Protein AF-A0A660SPG1-F1 (afdb_monomer_lite)

InterPro domains:
  IPR023430 Peptidase HybD-like domain superfamily [G3DSA:3.40.50.1450] (9-128)
  IPR023430 Peptidase HybD-like domain superfamily [SSF53163] (10-114)

pLDDT: mean 87.52, std 13.02, range [47.16, 98.31]

Radius of gyration: 13.22 Å; chains: 1; bounding box: 31×31×32 Å

Secondary structure (DSSP, 8-state):
--GGGSS-SSEEEEEES-TTSTTTTHHHHHHHHHHHTT-EEEEEET-GGGGHHHHHTT--SEEEEEEEE-SSSSEEEESS--TT-TTSS-SS-HHHHHHHHHHHH---EEEEEEETT--HHHHHHHHHHHH-

Foldseek 3Di:
DAPQLPDWPAEAEEAEFDPVQQLWCLLVLLQVVVVVVVHHYDDCYQHSVVCLVVVLVSLTQEYEYGTAFDDPDQKDKDLDDDQPSPGGPHPDRPNVSSVVSCVRRVHRYIYIYGHSPDDSVSSVVVVVVNVD

Organism: NCBI:txid2052148

Structure (mmCIF, N/CA/C/O backbone):
data_AF-A0A660SPG1-F1
#
_entry.id   AF-A0A660SPG1-F1
#
loop_
_atom_site.group_PDB
_atom_site.id
_atom_site.type_symbol
_atom_site.label_atom_id
_atom_site.label_alt_id
_atom_site.label_comp_id
_atom_site.label_asym_id
_atom_site.label_entity_id
_atom_site.label_seq_id
_atom_site.pdbx_PDB_ins_code
_atom_site.Cartn_x
_atom_site.Cartn_y
_atom_site.Cartn_z
_atom_site.occupancy
_atom_site.B_iso_or_equiv
_atom_site.auth_seq_id
_atom_site.auth_comp_id
_atom_site.auth_asym_id
_atom_site.auth_atom_id
_atom_site.pdbx_PDB_model_num
ATOM 1 N N . MET A 1 1 ? 1.426 14.365 7.316 1.00 47.66 1 MET A N 1
ATOM 2 C CA . MET A 1 1 ? 0.862 13.106 6.814 1.00 47.66 1 MET A CA 1
ATOM 3 C C . MET A 1 1 ? -0.472 13.327 6.130 1.00 47.66 1 MET A C 1
ATOM 5 O O . MET A 1 1 ? -1.342 13.958 6.711 1.00 47.66 1 MET A O 1
ATOM 9 N N . SER A 1 2 ? -0.699 12.903 4.884 1.00 49.97 2 SER A N 1
ATOM 10 C CA . SER A 1 2 ? -2.036 13.079 4.287 1.00 49.97 2 SER A CA 1
ATOM 11 C C . SER A 1 2 ? -3.087 12.497 5.235 1.00 49.97 2 SER A C 1
ATOM 13 O O . SER A 1 2 ? -2.844 11.503 5.927 1.00 49.97 2 SER A O 1
ATOM 15 N N . LYS A 1 3 ? -4.255 13.146 5.328 1.00 58.44 3 LYS A N 1
ATOM 16 C CA . LYS A 1 3 ? -5.358 12.677 6.188 1.00 58.44 3 LYS A CA 1
ATOM 17 C C . LYS A 1 3 ? -5.739 11.214 5.910 1.00 58.44 3 LYS A C 1
ATOM 19 O O . LYS A 1 3 ? -6.290 10.573 6.792 1.00 58.44 3 LYS A O 1
ATOM 24 N N . LEU A 1 4 ? -5.431 10.706 4.715 1.00 64.56 4 LEU A N 1
ATOM 25 C CA . LEU A 1 4 ? -5.782 9.366 4.243 1.00 64.56 4 LEU A CA 1
ATOM 26 C C . LEU A 1 4 ? -4.999 8.240 4.929 1.00 64.56 4 LEU A C 1
ATOM 28 O O . LEU A 1 4 ? -5.514 7.132 5.001 1.00 64.56 4 LEU A O 1
ATOM 32 N N . LEU A 1 5 ? -3.796 8.514 5.447 1.00 71.00 5 LEU A N 1
ATOM 33 C CA . LEU A 1 5 ? -2.908 7.499 6.035 1.00 71.00 5 LEU A CA 1
ATOM 34 C C . LEU A 1 5 ? -2.664 7.709 7.545 1.00 71.00 5 LEU A C 1
ATOM 36 O O . LEU A 1 5 ? -1.782 7.079 8.120 1.00 71.00 5 LEU A O 1
ATOM 40 N N . ARG A 1 6 ? -3.416 8.606 8.208 1.00 74.00 6 ARG A N 1
ATOM 41 C CA . ARG A 1 6 ? -3.274 8.921 9.646 1.00 74.00 6 ARG A CA 1
ATOM 42 C C . ARG A 1 6 ? -4.387 8.323 10.502 1.00 74.00 6 ARG A C 1
ATOM 44 O O . ARG A 1 6 ? -5.516 8.201 10.054 1.00 74.00 6 ARG A O 1
ATOM 51 N N . GLY A 1 7 ? -4.079 8.104 11.782 1.00 80.12 7 GLY A N 1
ATOM 52 C CA . GLY A 1 7 ? -5.075 7.829 12.829 1.00 80.12 7 GLY A CA 1
ATOM 53 C C . GLY A 1 7 ? -5.488 6.364 12.957 1.00 80.12 7 GLY A C 1
ATOM 54 O O . GLY A 1 7 ? -6.259 6.031 13.853 1.00 80.12 7 GLY A O 1
ATOM 55 N N . TYR A 1 8 ? -4.938 5.505 12.103 1.00 89.88 8 TYR A N 1
ATOM 56 C CA . TYR A 1 8 ? -5.152 4.065 12.100 1.00 89.88 8 TYR A CA 1
ATOM 57 C C . TYR A 1 8 ? -4.144 3.380 13.026 1.00 89.88 8 TYR A C 1
ATOM 59 O O . TYR A 1 8 ? -2.949 3.674 12.991 1.00 89.88 8 TYR A O 1
ATOM 67 N N . LYS A 1 9 ? -4.636 2.497 13.889 1.00 92.94 9 LYS A N 1
ATOM 68 C CA . LYS A 1 9 ? -3.869 1.723 14.871 1.00 92.94 9 LYS A CA 1
ATOM 69 C C . LYS A 1 9 ? -3.302 0.438 14.277 1.00 92.94 9 LYS A C 1
ATOM 71 O O . LYS A 1 9 ? -2.315 -0.077 14.794 1.00 92.94 9 LYS A O 1
ATOM 76 N N . ARG A 1 10 ? -3.944 -0.110 13.244 1.00 95.69 10 ARG A N 1
ATOM 77 C CA . ARG A 1 10 ? -3.600 -1.388 12.608 1.00 95.69 10 ARG A CA 1
ATOM 78 C C . ARG A 1 10 ? -3.603 -1.254 11.078 1.00 95.69 10 ARG A C 1
ATOM 80 O O . ARG A 1 10 ? -4.316 -2.002 10.404 1.00 95.69 10 ARG A O 1
ATOM 87 N N . PRO A 1 11 ? -2.826 -0.315 10.506 1.00 96.69 11 PRO A N 1
ATOM 88 C CA . PRO A 1 11 ? -2.752 -0.176 9.064 1.00 96.69 11 PRO A CA 1
ATOM 89 C C . PRO A 1 11 ? -2.017 -1.374 8.446 1.00 96.69 11 PRO A C 1
ATOM 91 O O . PRO A 1 11 ? -0.929 -1.762 8.884 1.00 96.69 11 PRO A O 1
ATOM 94 N N . VAL A 1 12 ? -2.608 -1.959 7.407 1.00 98.31 12 VAL A N 1
ATOM 95 C CA . VAL A 1 12 ? -2.045 -3.093 6.667 1.00 98.31 12 VAL A CA 1
ATOM 96 C C . VAL A 1 12 ? -1.808 -2.695 5.217 1.00 98.31 12 VAL A C 1
ATOM 98 O O . VAL A 1 12 ? -2.648 -2.059 4.585 1.00 98.31 12 VAL A O 1
ATOM 101 N N . CYS A 1 13 ? -0.659 -3.085 4.681 1.00 97.69 13 CYS A N 1
ATOM 102 C CA . CYS A 1 13 ? -0.333 -2.953 3.270 1.00 97.69 13 CYS A CA 1
ATOM 103 C C . CYS A 1 13 ? -0.392 -4.334 2.605 1.00 97.69 13 CYS A C 1
ATOM 105 O O . CYS A 1 13 ? 0.271 -5.261 3.069 1.00 97.69 13 CYS A O 1
ATOM 107 N N . LEU A 1 14 ? -1.173 -4.474 1.534 1.00 97.12 14 LEU A N 1
ATOM 108 C CA . LEU A 1 14 ? -1.147 -5.634 0.645 1.00 97.12 14 LEU A CA 1
ATOM 109 C C . LEU A 1 14 ? -0.335 -5.251 -0.595 1.00 97.12 14 LEU A C 1
ATOM 111 O O . LEU A 1 14 ? -0.813 -4.498 -1.442 1.00 97.12 14 LEU A O 1
ATOM 115 N N . ALA A 1 15 ? 0.898 -5.742 -0.668 1.00 95.94 15 ALA A N 1
ATOM 116 C CA . ALA A 1 15 ? 1.857 -5.339 -1.684 1.00 95.94 15 ALA A CA 1
ATOM 117 C C . ALA A 1 15 ? 1.836 -6.298 -2.871 1.00 95.94 15 ALA A C 1
ATOM 119 O O . ALA A 1 15 ? 2.031 -7.505 -2.708 1.00 95.94 15 ALA A O 1
ATOM 120 N N . ILE A 1 16 ? 1.609 -5.745 -4.056 1.00 93.06 16 ILE A N 1
ATOM 121 C CA . ILE A 1 16 ? 1.500 -6.466 -5.318 1.00 93.06 16 ILE A CA 1
ATOM 122 C C . ILE A 1 16 ? 2.714 -6.112 -6.180 1.00 93.06 16 ILE A C 1
ATOM 124 O O . ILE A 1 16 ? 3.146 -4.956 -6.219 1.00 93.06 16 ILE A O 1
ATOM 128 N N . GLY A 1 17 ? 3.290 -7.122 -6.829 1.00 91.25 17 GLY A N 1
ATOM 129 C CA . GLY A 1 17 ? 4.425 -6.944 -7.730 1.00 91.25 17 GLY A CA 1
ATOM 130 C C . GLY A 1 17 ? 5.425 -8.094 -7.695 1.00 91.25 17 GLY A C 1
ATOM 131 O O . GLY A 1 17 ? 5.200 -9.132 -7.071 1.00 91.25 17 GLY A O 1
ATOM 132 N N . ASN A 1 18 ? 6.561 -7.900 -8.365 1.00 91.56 18 ASN A N 1
ATOM 133 C CA . ASN A 1 18 ? 7.642 -8.882 -8.431 1.00 91.56 18 ASN A CA 1
ATOM 134 C C . ASN A 1 18 ? 9.018 -8.205 -8.337 1.00 91.56 18 ASN A C 1
ATOM 136 O O . ASN A 1 18 ? 9.368 -7.398 -9.194 1.00 91.56 18 ASN A O 1
ATOM 140 N N . TRP A 1 19 ? 9.821 -8.569 -7.331 1.00 91.69 19 TRP A N 1
ATOM 141 C CA . TRP A 1 19 ? 11.183 -8.050 -7.139 1.00 91.69 19 TRP A CA 1
ATOM 142 C C . TRP A 1 19 ? 12.129 -8.366 -8.305 1.00 91.69 19 TRP A C 1
ATOM 144 O O . TRP A 1 19 ? 13.023 -7.572 -8.592 1.00 91.69 19 TRP A O 1
ATOM 154 N N . GLU A 1 20 ? 11.922 -9.487 -9.000 1.00 89.88 20 GLU A N 1
ATOM 155 C CA . GLU A 1 20 ? 12.755 -9.907 -10.134 1.00 89.88 20 GLU A CA 1
ATOM 156 C C . GLU A 1 20 ? 12.474 -9.095 -11.410 1.00 89.88 20 GLU A C 1
ATOM 158 O O . GLU A 1 20 ? 13.269 -9.102 -12.350 1.00 89.88 20 GLU A O 1
ATOM 163 N N . VAL A 1 21 ? 11.358 -8.359 -11.447 1.00 88.25 21 VAL A N 1
ATOM 164 C CA . VAL A 1 21 ? 10.937 -7.543 -12.589 1.00 88.25 21 VAL A CA 1
ATOM 165 C C . VAL A 1 21 ? 10.913 -6.082 -12.156 1.00 88.25 21 VAL A C 1
ATOM 167 O O . VAL A 1 21 ? 9.928 -5.588 -11.626 1.00 88.25 21 VAL A O 1
ATOM 170 N N . VAL A 1 22 ? 12.013 -5.367 -12.409 1.00 84.62 22 VAL A N 1
ATOM 171 C CA . VAL A 1 22 ? 12.250 -3.987 -11.934 1.00 84.62 22 VAL A CA 1
ATOM 172 C C . VAL A 1 22 ? 11.070 -3.013 -12.141 1.00 84.62 22 VAL A C 1
ATOM 174 O O . VAL A 1 22 ? 10.784 -2.234 -11.235 1.00 84.62 22 VAL A O 1
ATOM 177 N N . PRO A 1 23 ? 10.358 -2.993 -13.284 1.00 85.94 23 PRO A N 1
ATOM 178 C CA . PRO A 1 23 ? 9.182 -2.131 -13.421 1.00 85.94 23 PRO A CA 1
ATOM 179 C C . PRO A 1 23 ? 8.018 -2.520 -12.496 1.00 85.94 23 PRO A C 1
ATOM 181 O O . PRO A 1 23 ? 7.279 -1.650 -12.045 1.00 85.94 23 PRO A O 1
ATOM 184 N N . ASP A 1 24 ? 7.869 -3.807 -12.196 1.00 85.38 24 ASP A N 1
ATOM 185 C CA . ASP A 1 24 ? 6.781 -4.354 -11.385 1.00 85.38 24 ASP A CA 1
ATOM 186 C C . ASP A 1 24 ? 7.146 -4.383 -9.886 1.00 85.38 24 ASP A C 1
ATOM 188 O O . ASP A 1 24 ? 6.284 -4.601 -9.038 1.00 85.38 24 ASP A O 1
ATOM 192 N N . SER A 1 25 ? 8.404 -4.104 -9.521 1.00 92.12 25 SER A N 1
ATOM 193 C CA . SER A 1 25 ? 8.839 -3.993 -8.123 1.00 92.12 25 SER A CA 1
ATOM 194 C C . SER A 1 25 ? 8.499 -2.644 -7.480 1.00 92.12 25 SER A C 1
ATOM 196 O O . SER A 1 25 ? 8.628 -2.494 -6.268 1.00 92.12 25 SER A O 1
ATOM 198 N N . ARG A 1 26 ? 8.023 -1.651 -8.247 1.00 94.19 26 ARG A N 1
ATOM 199 C CA . ARG A 1 26 ? 7.742 -0.293 -7.734 1.00 94.19 26 ARG A CA 1
ATOM 200 C C . ARG A 1 26 ? 6.648 -0.268 -6.668 1.00 94.19 26 ARG A C 1
ATOM 202 O O . ARG A 1 26 ? 6.793 0.431 -5.666 1.00 94.19 26 ARG A O 1
ATOM 209 N N . GLY A 1 27 ? 5.604 -1.082 -6.834 1.00 92.75 27 GLY A N 1
ATOM 210 C CA . GLY A 1 27 ? 4.580 -1.286 -5.805 1.00 92.75 27 GLY A CA 1
ATOM 211 C C . GLY A 1 27 ? 5.139 -1.915 -4.523 1.00 92.75 27 GLY A C 1
ATOM 212 O O . GLY A 1 27 ? 4.707 -1.565 -3.422 1.00 92.75 27 GLY A O 1
ATOM 213 N N . LEU A 1 28 ? 6.145 -2.785 -4.651 1.00 95.38 28 LEU A N 1
ATOM 214 C CA . LEU A 1 28 ? 6.825 -3.416 -3.520 1.00 95.38 28 LEU A CA 1
ATOM 215 C C . LEU A 1 28 ? 7.787 -2.448 -2.813 1.00 95.38 28 LEU A C 1
ATOM 217 O O . LEU A 1 28 ? 7.804 -2.396 -1.586 1.00 95.38 28 LEU A O 1
ATOM 221 N N . TYR A 1 29 ? 8.523 -1.616 -3.558 1.00 96.50 29 TYR A N 1
ATOM 222 C CA . TYR A 1 29 ? 9.358 -0.554 -2.980 1.00 96.50 29 TYR A CA 1
ATOM 223 C C . TYR A 1 29 ? 8.516 0.426 -2.152 1.00 96.50 29 TYR A C 1
ATOM 225 O O . TYR A 1 29 ? 8.840 0.721 -1.001 1.00 96.50 29 TYR A O 1
ATOM 233 N N . LEU A 1 30 ? 7.372 0.864 -2.689 1.00 95.88 30 LEU A N 1
ATOM 234 C CA . LEU A 1 30 ? 6.418 1.683 -1.944 1.00 95.88 30 LEU A CA 1
ATOM 235 C C . LEU A 1 30 ? 5.945 0.986 -0.655 1.00 95.88 30 LEU A C 1
ATOM 237 O O . LEU A 1 30 ? 5.840 1.627 0.392 1.00 95.88 30 LEU A O 1
ATOM 241 N N . ALA A 1 31 ? 5.679 -0.322 -0.706 1.00 96.69 31 ALA A N 1
ATOM 242 C CA . ALA A 1 31 ? 5.276 -1.082 0.472 1.00 96.69 31 ALA A CA 1
ATOM 243 C C . ALA A 1 31 ? 6.365 -1.121 1.553 1.00 96.69 31 ALA A C 1
ATOM 245 O O . ALA A 1 31 ? 6.037 -0.973 2.730 1.00 96.69 31 ALA A O 1
ATOM 246 N N . GLN A 1 32 ? 7.642 -1.248 1.175 1.00 96.62 32 GLN A N 1
ATOM 247 C CA . GLN A 1 32 ? 8.759 -1.164 2.123 1.00 96.62 32 GLN A CA 1
ATOM 248 C C . GLN A 1 32 ? 8.787 0.191 2.835 1.00 96.62 32 GLN A C 1
ATOM 250 O O . GLN A 1 32 ? 8.921 0.246 4.056 1.00 96.62 32 GLN A O 1
ATOM 255 N N . ARG A 1 33 ? 8.565 1.291 2.107 1.00 95.62 33 ARG A N 1
ATOM 256 C CA . ARG A 1 33 ? 8.496 2.625 2.722 1.00 95.62 33 ARG A CA 1
ATOM 257 C C . ARG A 1 33 ? 7.282 2.785 3.639 1.00 95.62 33 ARG A C 1
ATOM 259 O O . ARG A 1 33 ? 7.385 3.391 4.700 1.00 95.62 33 ARG A O 1
ATOM 266 N N . LEU A 1 34 ? 6.135 2.198 3.293 1.00 94.38 34 LEU A N 1
ATOM 267 C CA . LEU A 1 34 ? 4.978 2.150 4.199 1.00 94.38 34 LEU A CA 1
ATOM 268 C C . LEU A 1 34 ? 5.269 1.322 5.461 1.00 94.38 34 LEU A C 1
ATOM 270 O O . LEU A 1 34 ? 4.781 1.669 6.538 1.00 94.38 34 LEU A O 1
ATOM 274 N N . GLN A 1 35 ? 6.079 0.265 5.362 1.00 95.62 35 GLN A N 1
ATOM 275 C CA . GLN A 1 35 ? 6.505 -0.524 6.520 1.00 95.62 35 GLN A CA 1
ATOM 276 C C . GLN A 1 35 ? 7.272 0.326 7.536 1.00 95.62 35 GLN A C 1
ATOM 278 O O . GLN A 1 35 ? 6.999 0.248 8.733 1.00 95.62 35 GLN A O 1
ATOM 283 N N . GLU A 1 36 ? 8.182 1.179 7.059 1.00 93.69 36 GLU A N 1
ATOM 284 C CA . GLU A 1 36 ? 8.931 2.131 7.894 1.00 93.69 36 GLU A CA 1
ATOM 285 C C . GLU A 1 36 ? 8.008 3.143 8.596 1.00 93.69 36 GLU A C 1
ATOM 287 O O . GLU A 1 36 ? 8.324 3.629 9.680 1.00 93.69 36 GLU A O 1
ATOM 292 N N . LEU A 1 37 ? 6.827 3.405 8.026 1.00 90.19 37 LEU A N 1
ATOM 293 C CA . LEU A 1 37 ? 5.777 4.249 8.606 1.00 90.19 37 LEU A CA 1
ATOM 294 C C . LEU A 1 37 ? 4.813 3.490 9.539 1.00 90.19 37 LEU A C 1
ATOM 296 O O . LEU A 1 37 ? 3.814 4.057 9.983 1.00 90.19 37 LEU A O 1
ATOM 300 N N . GLY A 1 38 ? 5.100 2.223 9.850 1.00 92.88 38 GLY A N 1
ATOM 301 C CA . GLY A 1 38 ? 4.345 1.416 10.812 1.00 92.88 38 GLY A CA 1
ATOM 302 C C . GLY A 1 38 ? 3.246 0.540 10.209 1.00 92.88 38 GLY A C 1
ATOM 303 O O . GLY A 1 38 ? 2.462 -0.043 10.958 1.00 92.88 38 GLY A O 1
ATOM 304 N N . PHE A 1 39 ? 3.171 0.414 8.881 1.00 96.06 39 PHE A N 1
ATOM 305 C CA . PHE A 1 39 ? 2.245 -0.523 8.244 1.00 96.06 39 PHE A CA 1
ATOM 306 C C . PHE A 1 39 ? 2.730 -1.961 8.419 1.00 96.06 39 PHE A C 1
ATOM 308 O O . PHE A 1 39 ? 3.909 -2.271 8.238 1.00 96.06 39 PHE A O 1
ATOM 315 N N . LYS A 1 40 ? 1.802 -2.884 8.678 1.00 97.62 40 LYS A N 1
ATOM 316 C CA . LYS A 1 40 ? 2.094 -4.312 8.539 1.00 97.62 40 LYS A CA 1
ATOM 317 C C . LYS A 1 40 ? 1.999 -4.698 7.066 1.00 97.62 40 LYS A C 1
ATOM 319 O O . LYS A 1 40 ? 0.921 -4.624 6.485 1.00 97.62 40 LYS A O 1
ATOM 324 N N . VAL A 1 41 ? 3.113 -5.109 6.465 1.00 98.12 41 VAL A N 1
ATOM 325 C CA . VAL A 1 41 ? 3.170 -5.472 5.042 1.00 98.12 41 VAL A CA 1
ATOM 326 C C . VAL A 1 41 ? 2.899 -6.961 4.837 1.00 98.12 41 VAL A C 1
ATOM 328 O O . VAL A 1 41 ? 3.455 -7.822 5.523 1.00 98.12 41 VAL A O 1
ATOM 331 N N . VAL A 1 42 ? 2.039 -7.259 3.868 1.00 97.94 42 VAL A N 1
ATOM 332 C CA . VAL A 1 42 ? 1.806 -8.585 3.303 1.00 97.94 42 VAL A CA 1
ATOM 333 C C . VAL A 1 42 ? 2.210 -8.530 1.833 1.00 97.94 42 VAL A C 1
ATOM 335 O O . VAL A 1 42 ? 1.466 -8.012 1.007 1.00 97.94 42 VAL A O 1
ATOM 338 N N . GLU A 1 43 ? 3.391 -9.055 1.509 1.00 96.25 43 GLU A N 1
ATOM 339 C CA . GLU A 1 43 ? 3.815 -9.228 0.116 1.00 96.25 43 GLU A CA 1
ATOM 340 C C . GLU A 1 43 ? 3.037 -10.386 -0.514 1.00 96.25 43 GLU A C 1
ATOM 342 O O . GLU A 1 43 ? 3.145 -11.535 -0.080 1.00 96.25 43 GLU A O 1
ATOM 347 N N . ALA A 1 44 ? 2.215 -10.056 -1.507 1.00 92.88 44 ALA A N 1
ATOM 348 C CA . ALA A 1 44 ? 1.303 -10.968 -2.190 1.00 92.88 44 ALA A CA 1
ATOM 349 C C . ALA A 1 44 ? 1.864 -11.493 -3.523 1.00 92.88 44 ALA A C 1
ATOM 351 O O . ALA A 1 44 ? 1.263 -12.358 -4.166 1.00 92.88 44 ALA A O 1
ATOM 352 N N . GLY A 1 45 ? 3.014 -10.960 -3.946 1.00 90.12 45 GLY A N 1
ATOM 353 C CA . GLY A 1 45 ? 3.621 -11.279 -5.228 1.00 90.12 45 GLY A CA 1
ATOM 354 C C . GLY A 1 45 ? 2.662 -10.980 -6.379 1.00 90.12 45 GLY A C 1
ATOM 355 O O . GLY A 1 45 ? 2.047 -9.913 -6.430 1.00 90.12 45 GLY A O 1
ATOM 356 N N . LEU A 1 46 ? 2.507 -11.961 -7.273 1.00 85.88 46 LEU A N 1
ATOM 357 C CA . LEU A 1 46 ? 1.635 -11.853 -8.442 1.00 85.88 46 LEU A CA 1
ATOM 358 C C . LEU A 1 46 ? 0.184 -12.316 -8.212 1.00 85.88 46 LEU A C 1
ATOM 360 O O . LEU A 1 46 ? -0.632 -12.222 -9.127 1.00 85.88 46 LEU A O 1
ATOM 364 N N . TYR A 1 47 ? -0.133 -12.847 -7.030 1.00 89.38 47 TYR A N 1
ATOM 365 C CA . TYR A 1 47 ? -1.409 -13.521 -6.763 1.00 89.38 47 TYR A CA 1
ATOM 366 C C . TYR A 1 47 ? -2.015 -13.032 -5.440 1.00 89.38 47 TYR A C 1
ATOM 368 O O . TYR A 1 47 ? -2.038 -13.774 -4.450 1.00 89.38 47 TYR A O 1
ATOM 376 N N . PRO A 1 48 ? -2.472 -11.766 -5.376 1.00 90.38 48 PRO A N 1
ATOM 377 C CA . PRO A 1 48 ? -2.994 -11.166 -4.150 1.00 90.38 48 PRO A CA 1
ATOM 378 C C . PRO A 1 48 ? -4.190 -11.901 -3.538 1.00 90.38 48 PRO A C 1
ATOM 380 O O . PRO A 1 48 ? -4.357 -11.882 -2.317 1.00 90.38 48 PRO A O 1
ATOM 383 N N . GLU A 1 49 ? -4.988 -12.593 -4.349 1.00 90.44 49 GLU A N 1
ATOM 384 C CA . GLU A 1 49 ? -6.123 -13.413 -3.924 1.00 90.44 49 GLU A CA 1
ATOM 385 C C . GLU A 1 49 ? -5.738 -14.486 -2.892 1.00 90.44 49 GLU A C 1
ATOM 387 O O . GLU A 1 49 ? -6.508 -14.760 -1.971 1.00 90.44 49 GLU A O 1
ATOM 392 N N . ASN A 1 50 ? -4.512 -15.013 -2.968 1.00 93.62 50 ASN A N 1
ATOM 393 C CA . ASN A 1 50 ? -4.012 -16.043 -2.053 1.00 93.62 50 ASN A CA 1
ATOM 394 C C . ASN A 1 50 ? -3.698 -15.502 -0.649 1.00 93.62 50 ASN A C 1
ATOM 396 O O . ASN A 1 50 ? -3.459 -16.273 0.281 1.00 93.62 50 ASN A O 1
ATOM 400 N N . TYR A 1 51 ? -3.695 -14.178 -0.479 1.00 95.81 51 TYR A N 1
ATOM 401 C CA . TYR A 1 51 ? -3.292 -13.506 0.754 1.00 95.81 51 TYR A CA 1
ATOM 402 C C . TYR A 1 51 ? -4.424 -12.706 1.403 1.00 95.81 51 TYR A C 1
ATOM 404 O O . TYR A 1 51 ? -4.220 -12.122 2.470 1.00 95.81 51 TYR A O 1
ATOM 412 N N . LEU A 1 52 ? -5.628 -12.703 0.823 1.00 94.69 52 LEU A N 1
ATOM 413 C CA . LEU A 1 52 ? -6.749 -11.913 1.340 1.00 94.69 52 LEU A CA 1
ATOM 414 C C . LEU A 1 52 ? -7.137 -12.326 2.761 1.00 94.69 52 LEU A C 1
ATOM 416 O O . LEU A 1 52 ? -7.236 -11.468 3.633 1.00 94.69 52 LEU A O 1
ATOM 420 N N . GLU A 1 53 ? -7.259 -13.627 3.042 1.00 97.00 53 GLU A N 1
ATOM 421 C CA . GLU A 1 53 ? -7.576 -14.096 4.400 1.00 97.00 53 GLU A CA 1
ATOM 422 C C . GLU A 1 53 ? -6.470 -13.770 5.404 1.00 97.00 53 GLU A C 1
ATOM 424 O O . GLU A 1 53 ? -6.753 -13.489 6.569 1.00 97.00 53 GLU A O 1
ATOM 429 N N . LYS A 1 54 ? -5.210 -13.737 4.955 1.00 97.50 54 LYS A N 1
ATOM 430 C CA . LYS A 1 54 ? -4.097 -13.294 5.796 1.00 97.50 54 LYS A CA 1
ATOM 431 C C . LYS A 1 54 ? -4.266 -11.827 6.172 1.00 97.50 54 LYS A C 1
ATOM 433 O O . LYS A 1 54 ? -4.084 -11.509 7.338 1.00 97.50 54 LYS A O 1
ATOM 438 N N . VAL A 1 55 ? -4.632 -10.956 5.229 1.00 97.81 55 VAL A N 1
ATOM 439 C CA . VAL A 1 55 ? -4.927 -9.538 5.505 1.00 97.81 55 VAL A CA 1
ATO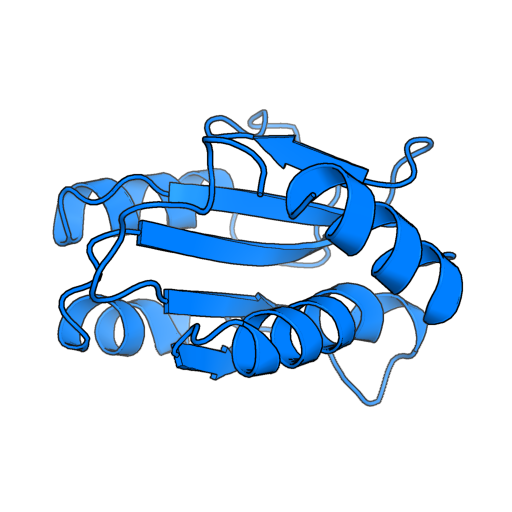M 440 C C . VAL A 1 55 ? -6.120 -9.401 6.449 1.00 97.81 55 VAL A C 1
ATOM 442 O O . VAL A 1 55 ? -6.028 -8.669 7.428 1.00 97.81 55 VAL A O 1
ATOM 445 N N . VAL A 1 56 ? -7.209 -10.136 6.206 1.00 97.69 56 VAL A N 1
ATOM 446 C CA . VAL A 1 56 ? -8.411 -10.124 7.059 1.00 97.69 56 VAL A CA 1
ATOM 447 C C . VAL A 1 56 ? -8.076 -10.534 8.495 1.00 97.69 56 VAL A C 1
ATOM 449 O O . VAL A 1 56 ? -8.486 -9.861 9.437 1.00 97.69 56 VAL A O 1
ATOM 452 N N . GLY A 1 57 ? -7.273 -11.586 8.678 1.00 97.75 57 GLY A N 1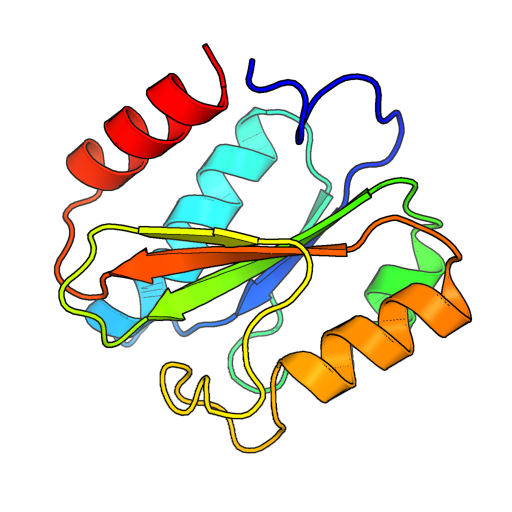
ATOM 453 C CA . GLY A 1 57 ? -6.858 -12.075 9.997 1.00 97.75 57 GLY A CA 1
ATOM 454 C C . GLY A 1 57 ? -5.969 -11.113 10.794 1.00 97.75 57 GLY A C 1
ATOM 455 O O . GLY A 1 57 ? -5.747 -11.337 11.982 1.00 97.75 57 GLY A O 1
ATOM 456 N N . LEU A 1 58 ? -5.464 -10.040 10.174 1.00 97.56 58 LEU A N 1
ATOM 457 C CA . LEU A 1 58 ? -4.746 -8.969 10.872 1.00 97.5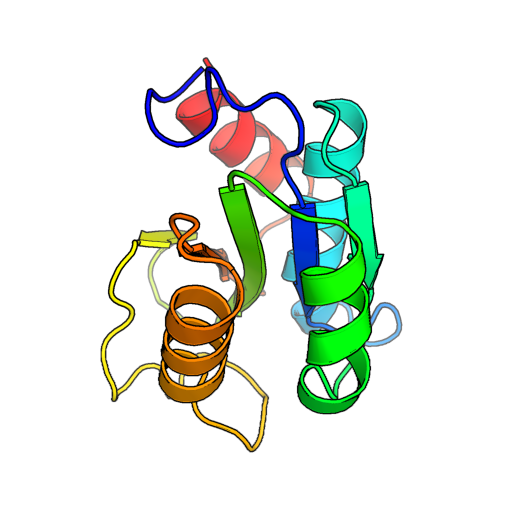6 58 LEU A CA 1
ATOM 458 C C . LEU A 1 58 ? -5.676 -7.950 11.535 1.00 97.56 58 LEU A C 1
ATOM 460 O O . LEU A 1 58 ? -5.176 -7.085 12.252 1.00 97.56 58 LEU A O 1
ATOM 464 N N . ASP A 1 59 ? -6.987 -8.062 11.302 1.00 97.00 59 ASP A N 1
ATOM 465 C CA . ASP A 1 59 ? -8.012 -7.137 11.789 1.00 97.00 59 ASP A CA 1
ATOM 466 C C . ASP A 1 59 ? -7.637 -5.664 11.495 1.00 97.00 59 ASP A C 1
ATOM 468 O O . ASP A 1 59 ? -7.446 -4.858 12.409 1.00 97.00 59 ASP A O 1
ATOM 472 N N . PRO A 1 60 ? -7.414 -5.308 10.214 1.00 97.44 60 PRO A N 1
ATOM 473 C CA . PRO A 1 60 ? -6.952 -3.978 9.844 1.00 97.44 60 PRO A CA 1
ATOM 474 C C . PRO A 1 60 ? -8.026 -2.923 10.096 1.00 97.44 60 PRO A C 1
ATOM 476 O O . PRO A 1 60 ? -9.207 -3.166 9.874 1.00 97.44 60 PRO A O 1
ATOM 479 N N . ASP A 1 61 ? -7.612 -1.717 10.475 1.00 96.25 61 ASP A N 1
ATOM 480 C CA . ASP A 1 61 ? -8.479 -0.527 10.460 1.00 96.25 61 ASP A CA 1
ATOM 481 C C . ASP A 1 61 ? -8.206 0.399 9.262 1.00 96.25 61 ASP A C 1
ATOM 483 O O . ASP A 1 61 ? -8.967 1.332 9.020 1.00 96.25 61 ASP A O 1
ATOM 487 N N . LEU A 1 62 ? -7.174 0.093 8.473 1.00 95.81 62 LEU A N 1
ATOM 488 C CA . LEU A 1 62 ? -6.915 0.620 7.136 1.00 95.81 62 LEU A CA 1
ATOM 489 C C . LEU A 1 62 ? -6.210 -0.450 6.309 1.00 95.81 62 LEU A C 1
ATOM 491 O O . LEU A 1 62 ? -5.291 -1.107 6.799 1.00 95.81 62 LEU A O 1
ATOM 495 N N . ILE A 1 63 ? -6.580 -0.564 5.035 1.00 97.25 63 ILE A N 1
ATOM 496 C CA . ILE A 1 63 ? -5.848 -1.378 4.067 1.00 97.25 63 ILE A CA 1
ATOM 497 C C . ILE A 1 63 ? -5.365 -0.496 2.917 1.00 97.25 63 ILE A C 1
ATOM 499 O O . ILE A 1 63 ? -6.140 0.270 2.345 1.00 97.25 63 ILE A O 1
ATOM 503 N N . VAL A 1 64 ? -4.093 -0.629 2.550 1.00 95.88 64 VAL A N 1
ATOM 504 C CA . VAL A 1 64 ? -3.506 -0.008 1.357 1.00 95.88 64 VAL A CA 1
ATOM 505 C C . VAL A 1 64 ? -3.017 -1.111 0.427 1.00 95.88 64 VAL A C 1
ATOM 507 O O . VAL A 1 64 ? -2.171 -1.909 0.808 1.00 95.88 64 VAL A O 1
ATOM 510 N N . LEU A 1 65 ? -3.554 -1.172 -0.787 1.00 95.06 65 LEU A N 1
ATOM 511 C CA . LEU A 1 65 ? -3.035 -2.017 -1.855 1.00 95.06 65 LEU A CA 1
ATOM 512 C C . LEU A 1 65 ? -1.994 -1.212 -2.620 1.00 95.06 65 LEU A C 1
ATOM 514 O O . LEU A 1 65 ? -2.323 -0.130 -3.110 1.00 95.06 65 LEU A O 1
ATOM 518 N N . THR A 1 66 ? -0.776 -1.726 -2.745 1.00 94.62 66 THR A N 1
ATOM 519 C CA . THR A 1 66 ? 0.262 -1.101 -3.573 1.00 94.62 66 THR A CA 1
ATOM 520 C C . THR A 1 66 ? 0.528 -1.941 -4.806 1.00 94.62 66 THR A C 1
ATOM 522 O O . THR A 1 66 ? 0.554 -3.164 -4.723 1.00 94.62 66 THR A O 1
ATOM 525 N N . ASP A 1 67 ? 0.713 -1.286 -5.948 1.00 92.12 67 ASP A N 1
ATOM 526 C CA . ASP A 1 67 ? 1.020 -1.948 -7.217 1.00 92.12 67 ASP A CA 1
ATOM 527 C C . ASP A 1 67 ? 1.819 -1.005 -8.127 1.00 92.12 67 ASP A C 1
ATOM 529 O O . ASP A 1 67 ? 1.744 0.226 -8.003 1.00 92.12 67 ASP A O 1
ATOM 533 N N . ALA A 1 68 ? 2.576 -1.580 -9.054 1.00 91.50 68 ALA A N 1
ATOM 534 C CA . ALA A 1 68 ? 3.120 -0.840 -10.176 1.00 91.50 68 ALA A CA 1
ATOM 535 C C . ALA A 1 68 ? 2.015 -0.599 -11.214 1.00 91.50 68 ALA A C 1
ATOM 537 O O . ALA A 1 68 ? 1.268 -1.501 -11.585 1.00 91.50 68 ALA A O 1
ATOM 538 N N . ILE A 1 69 ? 1.918 0.629 -11.719 1.00 88.88 69 ILE A N 1
ATOM 539 C CA . ILE A 1 69 ? 0.873 1.019 -12.665 1.00 88.88 69 ILE A CA 1
ATOM 540 C C . ILE A 1 69 ? 1.431 1.439 -14.021 1.00 88.88 69 ILE A C 1
ATOM 542 O O . ILE A 1 69 ? 2.482 2.077 -14.125 1.00 88.88 69 ILE A O 1
ATOM 546 N N . ARG A 1 70 ? 0.680 1.118 -15.078 1.00 86.88 70 ARG A N 1
ATOM 547 C CA . ARG A 1 70 ? 0.859 1.664 -16.432 1.00 86.88 70 ARG A CA 1
ATOM 548 C C . ARG A 1 70 ? -0.049 2.880 -16.626 1.00 86.88 70 ARG A C 1
ATOM 550 O O . ARG A 1 70 ? -1.214 2.735 -16.978 1.00 86.88 70 ARG A O 1
ATOM 557 N N . SER A 1 71 ? 0.473 4.068 -16.353 1.00 84.31 71 SER A N 1
ATOM 558 C CA . SER A 1 71 ? -0.271 5.332 -16.400 1.00 84.31 71 SER A CA 1
ATOM 559 C C . SER A 1 71 ? 0.648 6.460 -16.861 1.00 84.31 71 SER A C 1
ATOM 561 O O . SER A 1 71 ? 1.856 6.354 -16.691 1.00 84.31 71 SER A O 1
ATOM 563 N N . ASP A 1 72 ? 0.092 7.552 -17.382 1.00 86.06 72 ASP A N 1
ATOM 564 C CA . ASP A 1 72 ? 0.852 8.789 -17.633 1.00 86.06 72 ASP A CA 1
ATOM 565 C C . ASP A 1 72 ? 1.033 9.626 -16.355 1.00 86.06 72 ASP A C 1
ATOM 567 O O . ASP A 1 72 ? 1.775 10.603 -16.332 1.00 86.06 72 ASP A O 1
ATOM 571 N N . ARG A 1 73 ? 0.334 9.262 -15.273 1.00 89.19 73 ARG A N 1
ATOM 572 C CA . ARG A 1 73 ? 0.488 9.884 -13.953 1.00 89.19 73 ARG A CA 1
ATOM 573 C C . ARG A 1 73 ? 1.586 9.182 -13.168 1.00 89.19 73 ARG A C 1
ATOM 575 O O . ARG A 1 73 ? 1.682 7.959 -13.231 1.00 89.19 73 ARG A O 1
ATOM 582 N N . ASP A 1 74 ? 2.305 9.936 -12.341 1.00 93.25 74 ASP A N 1
ATOM 583 C CA . ASP A 1 74 ? 3.320 9.387 -11.432 1.00 93.25 74 ASP A CA 1
ATOM 584 C C . ASP A 1 74 ? 2.718 8.411 -10.414 1.00 93.25 74 ASP A C 1
ATOM 586 O O . ASP A 1 74 ? 3.293 7.369 -10.114 1.00 93.25 74 ASP A O 1
ATOM 590 N N . PHE A 1 75 ? 1.534 8.725 -9.886 1.00 92.50 75 PHE A N 1
ATOM 591 C CA . PHE A 1 75 ? 0.848 7.874 -8.920 1.00 92.50 75 PHE A CA 1
ATOM 592 C C . PHE A 1 75 ? -0.673 8.026 -8.989 1.00 92.50 75 PHE A C 1
ATOM 594 O O . PHE A 1 75 ? -1.212 9.007 -9.513 1.00 92.50 75 PHE A O 1
ATOM 601 N N . ILE A 1 76 ? -1.367 7.045 -8.420 1.00 90.19 76 ILE A N 1
ATOM 602 C CA . ILE A 1 76 ? -2.809 7.039 -8.183 1.00 90.19 76 ILE A CA 1
ATOM 603 C C . ILE A 1 76 ? -3.021 6.666 -6.719 1.00 90.19 76 ILE A C 1
ATOM 605 O O . ILE A 1 76 ? -2.588 5.601 -6.294 1.00 90.19 76 ILE A O 1
ATOM 609 N N . LEU A 1 77 ? -3.721 7.514 -5.967 1.00 90.69 77 LEU A N 1
ATOM 610 C CA . LEU A 1 77 ? -4.177 7.217 -4.609 1.00 90.69 77 LEU A CA 1
ATOM 611 C C . LEU A 1 77 ? -5.695 7.402 -4.548 1.00 90.69 77 LEU A C 1
ATOM 613 O O . LEU A 1 77 ? -6.183 8.523 -4.688 1.00 90.69 77 LEU A O 1
ATOM 617 N N . THR A 1 78 ? -6.452 6.316 -4.388 1.00 87.81 78 THR A N 1
ATOM 618 C CA . THR A 1 78 ? -7.924 6.363 -4.454 1.00 87.81 78 THR A CA 1
ATOM 619 C C . THR A 1 78 ? -8.593 5.265 -3.632 1.00 87.81 78 THR A C 1
ATOM 621 O O . THR A 1 78 ? -8.051 4.178 -3.461 1.00 87.81 78 THR A O 1
ATOM 624 N N . THR A 1 79 ? -9.809 5.526 -3.153 1.00 85.44 79 THR A N 1
ATOM 625 C CA . THR A 1 79 ? -10.717 4.509 -2.599 1.00 85.44 79 THR A CA 1
ATOM 626 C C . THR A 1 79 ? -11.524 3.800 -3.694 1.00 85.44 79 THR A C 1
ATOM 628 O O . THR A 1 79 ? -12.065 2.722 -3.471 1.00 85.44 79 THR A O 1
ATOM 631 N N . SER A 1 80 ? -11.645 4.367 -4.884 1.00 75.94 80 SER A N 1
ATOM 632 C CA . SER A 1 80 ? -12.447 3.796 -5.967 1.00 75.94 80 SER A CA 1
ATOM 633 C C . SER A 1 80 ? -11.622 3.782 -7.246 1.00 75.94 80 SER A C 1
ATOM 635 O O . SER A 1 80 ? -11.763 4.695 -8.066 1.00 75.94 80 SER A O 1
ATOM 637 N N . PRO A 1 81 ? -10.712 2.806 -7.417 1.00 69.38 81 PRO A N 1
ATOM 638 C CA . PRO A 1 81 ? -10.103 2.603 -8.721 1.00 69.38 81 PRO A CA 1
ATOM 639 C C . PRO A 1 81 ? -11.217 2.271 -9.715 1.00 69.38 81 PRO A C 1
ATOM 641 O O . PRO A 1 81 ? -12.144 1.522 -9.395 1.00 69.38 81 PRO A O 1
ATOM 644 N N . SER A 1 82 ? -11.177 2.890 -10.894 1.00 63.44 82 SER A N 1
ATOM 645 C CA . SER A 1 82 ? -12.149 2.608 -11.948 1.00 63.44 82 SER A CA 1
ATOM 646 C C . SER A 1 82 ? -12.110 1.118 -12.304 1.00 63.44 82 SER A C 1
ATOM 648 O O . SER A 1 82 ? -11.068 0.471 -12.201 1.00 63.44 82 SER A O 1
ATOM 650 N N . ARG A 1 83 ? -13.242 0.555 -12.751 1.00 53.38 83 ARG A N 1
ATOM 651 C CA . ARG A 1 83 ? -13.271 -0.822 -13.289 1.00 53.38 83 ARG A CA 1
ATOM 652 C C . ARG A 1 83 ? -12.288 -1.005 -14.450 1.00 53.38 83 ARG A C 1
ATOM 654 O O . ARG A 1 83 ? -11.737 -2.086 -14.604 1.00 53.38 83 ARG A O 1
ATOM 661 N N . ASP A 1 84 ? -12.011 0.078 -15.175 1.00 47.16 84 ASP A N 1
ATOM 662 C CA . ASP A 1 84 ? -11.009 0.165 -16.241 1.00 47.16 84 ASP A CA 1
ATOM 663 C C . ASP A 1 84 ? -9.577 0.375 -15.727 1.00 47.16 84 ASP A C 1
ATOM 665 O O . ASP A 1 84 ? -8.702 0.800 -16.478 1.00 47.16 84 ASP A O 1
ATOM 669 N N . CYS A 1 85 ? -9.279 0.081 -14.458 1.00 51.50 85 CYS A N 1
ATOM 670 C CA . CYS A 1 85 ? -7.901 -0.109 -14.017 1.00 51.50 85 CYS A CA 1
ATOM 671 C C . CYS A 1 85 ? -7.319 -1.406 -14.621 1.00 51.50 85 CYS A C 1
ATOM 673 O O . CYS A 1 85 ? -6.770 -2.240 -13.912 1.00 51.50 85 CYS A O 1
ATOM 675 N N . SER A 1 86 ? -7.321 -1.525 -15.953 1.00 49.41 86 SER A N 1
ATOM 676 C CA . SER A 1 86 ? -6.445 -2.373 -16.784 1.00 49.41 86 SER A CA 1
ATOM 677 C C . SER A 1 86 ? -4.978 -1.900 -16.740 1.00 49.41 86 SER A C 1
ATOM 679 O O . SER A 1 86 ? -4.219 -2.002 -17.700 1.00 49.41 86 SER A O 1
ATOM 681 N N . ILE A 1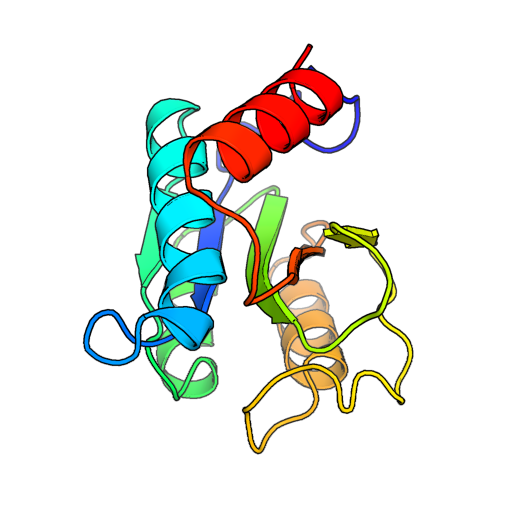 87 ? -4.623 -1.292 -15.614 1.00 54.38 87 ILE A N 1
ATOM 682 C CA . ILE A 1 87 ? -3.399 -0.567 -15.306 1.00 54.38 87 ILE A CA 1
ATOM 683 C C . ILE A 1 87 ? -2.484 -1.445 -14.430 1.00 54.38 87 ILE A C 1
ATOM 685 O O . ILE A 1 87 ? -1.275 -1.215 -14.400 1.00 54.38 87 ILE A O 1
ATOM 689 N N . THR A 1 88 ? -3.070 -2.447 -13.765 1.00 54.28 88 THR A N 1
ATOM 690 C CA . THR A 1 88 ? -2.403 -3.523 -13.021 1.00 54.28 88 THR A CA 1
ATOM 691 C C . THR A 1 88 ? -2.057 -4.691 -13.952 1.00 54.28 88 THR A C 1
ATOM 693 O O . THR A 1 88 ? -2.717 -4.906 -14.971 1.00 54.28 88 THR A O 1
ATOM 696 N N . THR A 1 89 ? -1.016 -5.451 -13.624 1.00 50.53 89 THR A N 1
ATOM 697 C CA . THR A 1 89 ? -0.555 -6.622 -14.388 1.00 50.53 89 THR A CA 1
ATOM 698 C C . THR A 1 89 ? -1.289 -7.923 -14.019 1.00 50.53 89 THR A C 1
ATOM 700 O O . THR A 1 89 ? -0.948 -8.980 -14.552 1.00 50.53 89 THR A O 1
ATOM 703 N N . HIS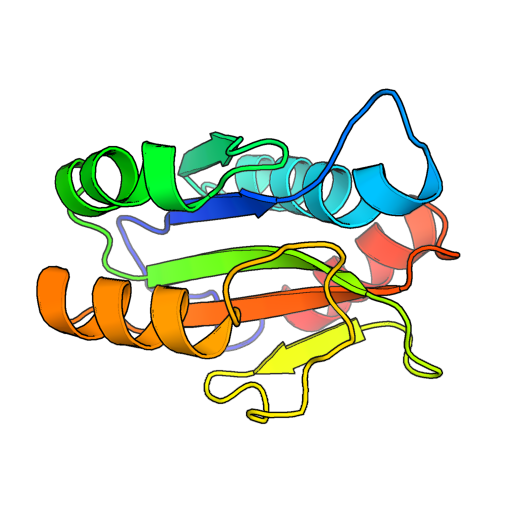 A 1 90 ? -2.312 -7.871 -13.153 1.00 60.84 90 HIS A N 1
ATOM 704 C CA . HIS A 1 90 ? -2.952 -9.055 -12.561 1.00 60.84 90 HIS A CA 1
ATOM 705 C C . HIS A 1 90 ? -4.299 -9.446 -13.182 1.00 60.84 90 HIS A C 1
ATOM 707 O O . HIS A 1 90 ? -5.076 -8.614 -13.645 1.00 60.84 90 HIS A O 1
ATOM 713 N N . SER A 1 91 ? -4.582 -10.753 -13.171 1.00 57.75 91 SER A N 1
ATOM 714 C CA . SER A 1 91 ? -5.747 -11.379 -13.811 1.00 57.75 91 SER A CA 1
ATOM 715 C C . SER A 1 91 ? -7.083 -11.088 -13.123 1.00 57.75 91 SER A C 1
ATOM 717 O O . SER A 1 91 ? -8.127 -11.168 -13.770 1.00 57.75 91 SER A O 1
ATOM 719 N N . LEU A 1 92 ? -7.072 -10.759 -11.826 1.00 67.81 92 LEU A N 1
ATOM 720 C CA . LEU A 1 92 ? -8.271 -10.371 -11.087 1.00 67.81 92 LEU A CA 1
ATOM 721 C C . LEU A 1 92 ? -8.386 -8.838 -11.051 1.00 67.81 92 LEU A C 1
ATOM 723 O O . LEU A 1 92 ? -7.419 -8.177 -10.669 1.00 67.81 92 LEU A O 1
ATOM 727 N N . PRO A 1 93 ? -9.550 -8.242 -11.376 1.00 79.12 93 PRO A N 1
ATOM 728 C CA . PRO A 1 93 ? -9.711 -6.798 -11.271 1.00 79.12 93 PRO A CA 1
ATOM 729 C C . PRO A 1 93 ? -9.453 -6.329 -9.837 1.00 79.12 93 PRO A C 1
ATOM 731 O O . PRO A 1 93 ? -10.100 -6.811 -8.905 1.00 79.12 93 PRO A O 1
ATOM 734 N N . ILE A 1 94 ? -8.555 -5.355 -9.660 1.00 82.69 94 ILE A N 1
ATOM 735 C CA . ILE A 1 94 ? -8.223 -4.758 -8.352 1.00 82.69 94 ILE A CA 1
ATOM 736 C C . ILE A 1 94 ? -9.479 -4.294 -7.603 1.00 82.69 94 ILE A C 1
ATOM 738 O O . ILE A 1 94 ? -9.559 -4.428 -6.383 1.00 82.69 94 ILE A O 1
ATOM 742 N N . SER A 1 95 ? -10.495 -3.812 -8.326 1.00 83.12 95 SER A N 1
ATOM 743 C CA . SER A 1 95 ? -11.793 -3.447 -7.748 1.00 83.12 95 SER A CA 1
ATOM 744 C C . SER A 1 95 ? -12.437 -4.600 -6.972 1.00 83.12 95 SER A C 1
ATOM 746 O O . SER A 1 95 ? -12.965 -4.385 -5.889 1.00 83.12 95 SER A O 1
ATOM 748 N N . THR A 1 96 ? -12.330 -5.833 -7.474 1.00 87.06 96 THR A N 1
ATOM 749 C CA . THR A 1 96 ? -12.883 -7.031 -6.827 1.00 87.06 96 THR A CA 1
ATOM 750 C C . THR A 1 96 ? -12.174 -7.332 -5.508 1.00 87.06 96 THR A C 1
ATOM 752 O O . THR A 1 96 ? -12.830 -7.645 -4.516 1.00 87.06 96 THR A O 1
ATOM 755 N N . LEU A 1 97 ? -10.843 -7.197 -5.468 1.00 89.50 97 LEU A N 1
ATOM 756 C CA . LEU A 1 97 ? -10.062 -7.376 -4.237 1.00 89.50 97 LEU A CA 1
ATOM 757 C C . LEU A 1 97 ? -10.450 -6.328 -3.188 1.00 89.50 97 LEU A C 1
ATOM 759 O O . LEU A 1 97 ? -10.615 -6.644 -2.012 1.00 89.50 97 LEU A O 1
ATOM 763 N N . ILE A 1 98 ? -10.623 -5.080 -3.624 1.00 91.00 98 ILE A N 1
ATOM 764 C CA . ILE A 1 98 ? -11.015 -3.967 -2.758 1.00 91.00 98 ILE A CA 1
ATOM 765 C C . ILE A 1 98 ? -12.405 -4.193 -2.171 1.00 91.00 98 ILE A C 1
ATOM 767 O O . ILE A 1 98 ? -12.578 -4.053 -0.960 1.00 91.00 98 ILE A O 1
ATOM 771 N N . ASP A 1 99 ? -13.377 -4.560 -3.005 1.00 91.12 99 ASP A N 1
ATOM 772 C CA . ASP A 1 99 ? -14.750 -4.811 -2.568 1.00 91.12 99 ASP A CA 1
ATOM 773 C C . ASP A 1 99 ? -14.804 -5.971 -1.569 1.00 91.12 99 ASP A C 1
ATOM 775 O O . ASP A 1 99 ? -15.450 -5.864 -0.524 1.00 91.12 99 ASP A O 1
ATOM 779 N N . TYR A 1 100 ? -14.054 -7.044 -1.835 1.00 93.62 100 TYR A N 1
ATOM 780 C CA . TYR A 1 100 ? -13.927 -8.173 -0.920 1.00 93.62 100 TYR A CA 1
ATOM 781 C C . TYR A 1 100 ? -13.371 -7.761 0.445 1.00 93.62 100 TYR A C 1
ATOM 783 O O . TYR A 1 100 ? -13.964 -8.062 1.482 1.00 93.62 100 TYR A O 1
ATOM 791 N N . LEU A 1 101 ? -12.237 -7.056 0.455 1.00 95.44 101 LEU A N 1
ATOM 792 C CA . LEU A 1 101 ? -11.571 -6.653 1.690 1.00 95.44 101 LEU A CA 1
ATOM 793 C C . LEU A 1 101 ? -12.460 -5.719 2.514 1.00 95.44 101 LEU A C 1
ATOM 795 O O . LEU A 1 101 ? -12.613 -5.939 3.711 1.00 95.44 101 LEU A O 1
ATOM 799 N N . ARG A 1 102 ? -13.129 -4.754 1.873 1.00 94.75 102 ARG A N 1
ATOM 800 C CA . ARG A 1 102 ? -14.112 -3.879 2.535 1.00 94.75 102 ARG A CA 1
ATOM 801 C C . ARG A 1 102 ? -15.244 -4.655 3.178 1.00 94.75 102 ARG A C 1
ATOM 803 O O . ARG A 1 102 ? -15.609 -4.366 4.313 1.00 94.75 102 ARG A O 1
ATOM 810 N N . LEU A 1 103 ? -15.804 -5.618 2.450 1.00 95.69 103 LEU A N 1
ATOM 811 C CA . LEU A 1 103 ? -16.906 -6.431 2.944 1.00 95.69 103 LEU A CA 1
ATOM 812 C C . LEU A 1 103 ? -16.482 -7.274 4.152 1.00 95.69 103 LEU A C 1
ATOM 814 O O . LEU A 1 103 ? -17.267 -7.445 5.079 1.00 95.69 103 LEU A O 1
ATOM 818 N N . ARG A 1 104 ? -15.251 -7.796 4.145 1.00 97.50 104 ARG A N 1
ATOM 819 C CA . ARG A 1 104 ? -14.745 -8.707 5.180 1.00 97.50 104 ARG A CA 1
ATOM 820 C C . ARG A 1 104 ? -14.199 -8.011 6.423 1.00 97.50 104 ARG A C 1
ATOM 822 O O . ARG A 1 104 ? -14.253 -8.614 7.490 1.00 97.50 104 ARG A O 1
ATOM 829 N N . THR A 1 105 ? -13.658 -6.800 6.304 1.00 96.12 105 THR A N 1
ATOM 830 C CA . THR A 1 105 ? -13.003 -6.099 7.426 1.00 96.12 105 THR A CA 1
ATOM 831 C C . THR A 1 105 ? -13.752 -4.856 7.888 1.00 96.12 105 THR A C 1
ATOM 833 O O . THR A 1 105 ? -13.452 -4.336 8.957 1.00 96.12 105 THR A O 1
ATOM 836 N N . HIS A 1 106 ? -14.697 -4.346 7.088 1.00 94.19 106 HIS A N 1
ATOM 837 C CA . HIS A 1 106 ? -15.333 -3.035 7.275 1.00 94.19 106 HIS A CA 1
ATOM 838 C C . HIS A 1 106 ? -14.348 -1.852 7.323 1.00 94.19 106 HIS A C 1
ATOM 840 O O . HIS A 1 106 ? -14.744 -0.726 7.628 1.00 94.19 106 HIS A O 1
ATOM 846 N N . ALA A 1 107 ? -13.076 -2.083 6.989 1.00 94.50 107 ALA A N 1
ATOM 847 C CA . ALA A 1 107 ? -12.053 -1.057 6.968 1.00 94.50 107 ALA A CA 1
ATOM 848 C C . ALA A 1 107 ? -12.079 -0.278 5.644 1.00 94.50 107 ALA A C 1
ATOM 850 O O . ALA A 1 107 ? -12.415 -0.833 4.588 1.00 94.50 107 ALA A O 1
ATOM 851 N N . PRO A 1 108 ? -11.672 1.003 5.648 1.00 93.75 108 PRO A N 1
ATOM 852 C CA . PRO A 1 108 ? -11.325 1.694 4.421 1.00 93.75 108 PRO A CA 1
ATOM 853 C C . PRO A 1 108 ? -10.202 0.948 3.698 1.00 93.75 108 PRO A C 1
ATOM 855 O O . PRO A 1 108 ? -9.228 0.489 4.293 1.00 93.75 108 PRO A O 1
ATOM 858 N N . VAL A 1 109 ? -10.347 0.871 2.379 1.00 94.19 109 VAL A N 1
ATOM 859 C CA . VAL A 1 109 ? -9.367 0.257 1.486 1.00 94.19 109 VAL A CA 1
ATOM 860 C C . VAL A 1 109 ? -8.966 1.287 0.443 1.00 94.19 109 VAL A C 1
ATOM 862 O O . VAL A 1 109 ? -9.838 1.858 -0.221 1.00 94.19 109 VAL A O 1
ATOM 865 N N . LEU A 1 110 ? -7.668 1.541 0.331 1.00 92.94 110 LEU A N 1
ATOM 866 C CA . LEU A 1 110 ? -7.058 2.463 -0.618 1.00 92.94 110 LEU A CA 1
ATOM 867 C C . LEU A 1 110 ? -6.224 1.675 -1.620 1.00 92.94 110 LEU A C 1
ATOM 869 O O . LEU A 1 110 ? -5.517 0.747 -1.248 1.00 92.94 110 LEU A O 1
ATOM 873 N N . PHE A 1 111 ? -6.265 2.085 -2.877 1.00 92.69 111 PHE A N 1
ATOM 874 C CA . PHE A 1 111 ? -5.278 1.701 -3.870 1.00 92.69 111 PHE A CA 1
ATOM 875 C C . PHE A 1 111 ? -4.245 2.818 -3.988 1.00 92.69 111 PHE A C 1
ATOM 877 O O . PHE A 1 111 ? -4.622 3.972 -4.204 1.00 92.69 111 PHE A O 1
ATOM 884 N N . PHE A 1 112 ? -2.969 2.469 -3.848 1.00 93.31 112 PHE A N 1
ATOM 885 C CA . PHE A 1 112 ? -1.826 3.351 -4.023 1.00 93.31 112 PHE A CA 1
ATOM 886 C C . PHE A 1 112 ? -0.896 2.770 -5.094 1.00 93.31 112 PHE A C 1
ATOM 888 O O . PHE A 1 112 ? 0.054 2.043 -4.813 1.00 93.31 112 PHE A O 1
ATOM 895 N N . GLY A 1 113 ? -1.201 3.101 -6.345 1.00 91.94 113 GLY A N 1
ATOM 896 C CA . GLY A 1 113 ? -0.391 2.722 -7.494 1.00 91.94 113 GLY A CA 1
ATOM 897 C C . GLY A 1 113 ? 0.702 3.746 -7.778 1.00 91.94 113 GLY A C 1
ATOM 898 O O . GLY A 1 113 ? 0.429 4.947 -7.747 1.00 91.94 113 GLY A O 1
ATOM 899 N N . VAL A 1 114 ? 1.906 3.284 -8.115 1.00 93.19 114 VAL A N 1
ATOM 900 C CA . VAL A 1 114 ? 3.025 4.131 -8.576 1.00 93.19 114 VAL A CA 1
ATOM 901 C C . VAL A 1 114 ? 3.484 3.723 -9.965 1.00 93.19 114 VAL A C 1
ATOM 903 O O . VAL A 1 114 ? 3.486 2.543 -10.317 1.00 93.19 114 VAL A O 1
ATOM 906 N N . ASN A 1 115 ? 3.831 4.700 -10.792 1.00 92.44 115 ASN A N 1
ATOM 907 C CA . ASN A 1 115 ? 4.217 4.451 -12.169 1.00 92.44 115 ASN A CA 1
ATOM 908 C C . ASN A 1 115 ? 5.475 3.578 -12.229 1.00 92.44 115 ASN A C 1
ATOM 910 O O . ASN A 1 115 ? 6.485 3.859 -11.586 1.00 92.44 115 ASN A O 1
ATOM 914 N N . ARG A 1 116 ? 5.404 2.516 -1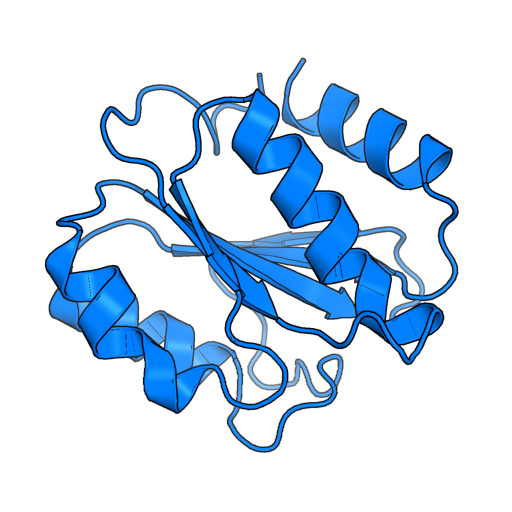3.038 1.00 91.75 116 ARG A N 1
ATOM 915 C CA . ARG A 1 116 ? 6.466 1.513 -13.229 1.00 91.75 116 ARG A CA 1
ATOM 916 C C . ARG A 1 116 ? 7.820 2.082 -13.689 1.00 91.75 116 ARG A C 1
ATOM 918 O O . ARG A 1 116 ? 8.825 1.376 -13.640 1.00 91.75 116 ARG A O 1
ATOM 925 N N . HIS A 1 117 ? 7.849 3.326 -14.169 1.00 93.12 117 HIS A N 1
ATOM 926 C CA . HIS A 1 117 ? 9.051 4.012 -14.651 1.00 93.12 117 HIS A CA 1
ATOM 927 C C . HIS A 1 117 ? 9.697 4.955 -13.627 1.00 93.12 117 HIS A C 1
ATOM 929 O O . HIS A 1 117 ? 10.764 5.498 -13.910 1.00 93.12 117 HIS A O 1
ATOM 935 N N . LEU A 1 118 ? 9.087 5.143 -12.454 1.00 93.38 118 LEU A N 1
ATOM 936 C CA . LEU A 1 118 ? 9.660 5.981 -11.403 1.00 93.38 118 LEU A CA 1
ATOM 937 C C . LEU A 1 118 ? 10.899 5.344 -10.781 1.00 93.38 118 LEU A C 1
ATOM 939 O O . LEU A 1 118 ? 11.009 4.119 -10.666 1.00 93.38 118 LEU A O 1
ATOM 943 N N . ARG A 1 119 ? 11.824 6.199 -10.347 1.00 94.44 119 ARG A N 1
ATOM 944 C CA . ARG A 1 119 ? 12.963 5.804 -9.521 1.00 94.44 119 ARG A CA 1
ATOM 945 C C . ARG A 1 119 ? 12.546 5.824 -8.056 1.00 94.44 119 ARG A C 1
ATOM 947 O O . ARG A 1 119 ? 11.585 6.486 -7.675 1.00 94.44 119 ARG A O 1
ATOM 954 N N . ASP A 1 120 ? 13.332 5.151 -7.232 1.00 93.94 120 ASP A N 1
ATOM 955 C CA . ASP A 1 120 ? 13.099 5.028 -5.792 1.00 93.94 120 ASP A CA 1
ATOM 956 C C . ASP A 1 120 ? 12.944 6.400 -5.111 1.00 93.94 120 ASP A C 1
ATOM 958 O O . ASP A 1 120 ? 11.962 6.629 -4.410 1.00 93.94 120 ASP A O 1
ATOM 962 N N . GLY A 1 121 ? 13.820 7.359 -5.434 1.00 94.94 121 GLY A N 1
ATOM 963 C CA . GLY A 1 121 ? 13.726 8.726 -4.906 1.00 94.94 121 GLY A CA 1
ATOM 964 C C . GLY A 1 121 ? 12.457 9.478 -5.326 1.00 94.94 121 GLY A C 1
ATOM 965 O O . GLY A 1 121 ? 11.920 10.249 -4.538 1.00 94.94 121 GLY A O 1
ATOM 966 N N . ASP A 1 122 ? 11.924 9.215 -6.525 1.00 95.94 122 ASP A N 1
ATOM 967 C CA . ASP A 1 122 ? 10.664 9.827 -6.966 1.00 95.94 122 ASP A CA 1
ATOM 968 C C . ASP A 1 122 ? 9.482 9.263 -6.142 1.00 95.94 122 ASP A C 1
ATOM 970 O O . ASP A 1 122 ? 8.552 9.986 -5.783 1.00 95.94 122 ASP A O 1
ATOM 974 N N . ILE A 1 123 ? 9.531 7.970 -5.785 1.00 95.06 123 ILE A N 1
ATOM 975 C CA . ILE A 1 123 ? 8.540 7.330 -4.904 1.00 95.06 123 ILE A CA 1
ATOM 976 C C . ILE A 1 123 ? 8.639 7.895 -3.483 1.00 95.06 123 ILE A C 1
ATOM 978 O O . ILE A 1 123 ? 7.604 8.164 -2.869 1.00 95.06 123 ILE A O 1
ATOM 982 N N . ASP A 1 124 ? 9.852 8.121 -2.979 1.00 94.62 124 ASP A N 1
ATOM 983 C CA . ASP A 1 124 ? 10.074 8.716 -1.660 1.00 94.62 124 ASP A CA 1
ATOM 984 C C . ASP A 1 124 ? 9.510 10.144 -1.585 1.00 94.62 124 ASP A C 1
ATOM 986 O O . ASP A 1 124 ? 8.826 10.488 -0.619 1.00 94.62 124 ASP A O 1
ATOM 990 N N . GLU A 1 125 ? 9.706 10.961 -2.626 1.00 94.25 125 GLU A N 1
ATOM 991 C CA . GLU A 1 125 ? 9.118 12.304 -2.729 1.00 94.25 125 GLU A CA 1
ATOM 992 C C . GLU A 1 125 ? 7.585 12.266 -2.769 1.00 94.25 125 GLU A C 1
ATOM 994 O O . GLU A 1 125 ? 6.911 13.040 -2.077 1.00 94.25 125 GLU A O 1
ATOM 999 N N . ILE A 1 126 ? 7.007 11.347 -3.551 1.00 92.81 126 ILE A N 1
ATOM 1000 C CA . ILE A 1 126 ? 5.554 11.152 -3.602 1.00 92.81 126 ILE A CA 1
ATOM 1001 C C . ILE A 1 126 ? 5.037 10.767 -2.224 1.00 92.81 126 ILE A C 1
ATOM 1003 O O . ILE A 1 126 ? 4.065 11.372 -1.761 1.00 92.81 126 ILE A O 1
ATOM 1007 N N . LEU A 1 127 ? 5.684 9.798 -1.571 1.00 90.94 127 LEU A N 1
ATOM 1008 C CA . LEU A 1 127 ? 5.306 9.346 -0.245 1.00 90.94 127 LEU A CA 1
ATOM 1009 C C . LEU A 1 127 ? 5.383 10.504 0.740 1.00 90.94 127 LEU A C 1
ATOM 1011 O O . LEU A 1 127 ? 4.382 10.768 1.389 1.00 90.94 127 LEU A O 1
ATOM 1015 N N . ALA A 1 128 ? 6.483 11.256 0.776 1.00 88.88 128 ALA A N 1
ATOM 1016 C CA . ALA A 1 128 ? 6.635 12.435 1.624 1.00 88.88 128 ALA A CA 1
ATOM 1017 C C . ALA A 1 128 ? 5.562 13.501 1.355 1.00 88.88 128 ALA A C 1
ATOM 1019 O O . ALA A 1 128 ? 5.103 14.152 2.285 1.00 88.88 128 ALA A O 1
ATOM 1020 N N . ARG A 1 129 ? 5.074 13.662 0.120 1.00 87.38 129 ARG A N 1
ATOM 1021 C CA . ARG A 1 129 ? 3.951 14.570 -0.177 1.00 87.38 129 ARG A CA 1
ATOM 1022 C C . ARG A 1 129 ? 2.614 14.043 0.345 1.00 87.38 129 ARG A C 1
ATOM 1024 O O . ARG A 1 129 ? 1.783 14.826 0.802 1.00 87.38 129 ARG A O 1
ATOM 1031 N N . VAL A 1 130 ? 2.382 12.731 0.279 1.00 83.94 130 VAL A N 1
ATOM 1032 C CA . VAL A 1 130 ? 1.183 12.102 0.859 1.00 83.94 130 VAL A CA 1
ATOM 1033 C C . VAL A 1 130 ? 1.361 11.735 2.333 1.00 83.94 130 VAL A C 1
ATOM 1035 O O . VAL A 1 130 ? 0.408 11.286 2.958 1.00 83.94 130 VAL A O 1
ATOM 1038 N N . THR A 1 131 ? 2.527 11.940 2.942 1.00 78.06 131 THR A N 1
ATOM 1039 C CA . THR A 1 131 ? 2.795 11.665 4.362 1.00 78.06 131 THR A CA 1
ATOM 1040 C C . THR A 1 131 ? 3.421 12.842 5.130 1.00 78.06 131 THR A C 1
ATOM 1042 O O . THR A 1 131 ? 3.527 12.776 6.357 1.00 78.06 131 THR A O 1
ATOM 1045 N N . GLY A 1 132 ? 3.609 13.993 4.489 1.00 66.44 132 GLY A N 1
ATOM 1046 C CA . GLY A 1 132 ? 3.816 15.336 5.064 1.00 66.44 132 GLY A CA 1
ATOM 1047 C C . GLY A 1 132 ? 2.510 16.042 5.390 1.00 66.44 132 GLY A C 1
ATOM 1048 O O . GLY A 1 132 ? 2.457 16.671 6.469 1.00 66.44 132 GLY A O 1
#

Sequence (132 aa):
MSKLLRGYKRPVCLAIGNWEVVPDSRGLYLAQRLQELGFKVVEAGLYPENYLEKVVGLDPDLIVLTDAIRSDRDFILTTSPSRDCSITTHSLPISTLIDYLRLRTHAPVLFFGVNRHLRDGDIDEILARVTG